Protein AF-A0A7S4P946-F1 (afdb_monomer_lite)

Sequence (111 aa):
MLITQPPKQGLFHQNSKTYTLNIVVHFEKATAVVPLADSDHVRYSFIIDTPKTSLMFYAQSEEDKEEWVNSIANYLQKTKENIGSFSVRQRKRKPTRLKDYMWKQQNENEK

Organism: NCBI:txid180227

Structure (mmCIF, N/CA/C/O backbone):
data_AF-A0A7S4P946-F1
#
_entry.id   AF-A0A7S4P946-F1
#
loop_
_atom_site.group_PDB
_atom_site.id
_atom_site.type_symbol
_atom_site.label_atom_id
_atom_site.label_alt_id
_atom_site.label_comp_id
_atom_site.label_asym_id
_atom_site.label_entity_id
_atom_site.label_seq_id
_atom_site.pdbx_PDB_ins_code
_atom_site.Cartn_x
_atom_site.Cartn_y
_atom_site.Cartn_z
_atom_site.occupancy
_atom_site.B_iso_or_equiv
_atom_site.auth_seq_id
_atom_site.auth_comp_id
_atom_site.auth_asym_id
_atom_site.auth_atom_id
_atom_site.pdbx_PDB_model_num
ATOM 1 N N . MET A 1 1 ? -3.284 28.554 5.711 1.00 35.72 1 MET A N 1
ATOM 2 C CA . MET A 1 1 ? -3.523 27.150 6.111 1.00 35.72 1 MET A CA 1
ATOM 3 C C . MET A 1 1 ? -3.985 26.379 4.884 1.00 35.72 1 MET A C 1
ATOM 5 O O . MET A 1 1 ? -5.100 26.600 4.438 1.00 35.72 1 MET A O 1
ATOM 9 N N . LEU A 1 2 ? -3.131 25.539 4.298 1.00 33.81 2 LEU A N 1
ATOM 10 C CA . LEU A 1 2 ? -3.522 24.621 3.224 1.00 33.81 2 LEU A CA 1
ATOM 11 C C . LEU A 1 2 ? -3.877 23.285 3.875 1.00 33.81 2 LEU A C 1
ATOM 13 O O . LEU A 1 2 ? -3.001 22.475 4.158 1.00 33.81 2 LEU A O 1
ATOM 17 N N . ILE A 1 3 ? -5.161 23.082 4.173 1.00 34.69 3 ILE A N 1
ATOM 18 C CA . ILE A 1 3 ? -5.672 21.752 4.516 1.00 34.69 3 ILE A CA 1
ATOM 19 C C . ILE A 1 3 ? -5.880 21.036 3.184 1.00 34.69 3 ILE A C 1
ATOM 21 O O . ILE A 1 3 ? -6.971 21.037 2.619 1.00 34.69 3 ILE A O 1
ATOM 25 N N . THR A 1 4 ? -4.808 20.481 2.629 1.00 46.25 4 THR A N 1
ATOM 26 C CA . THR A 1 4 ? -4.917 19.556 1.506 1.00 46.25 4 THR A CA 1
ATOM 27 C C . THR A 1 4 ? -5.456 18.244 2.062 1.00 46.25 4 THR A C 1
ATOM 29 O O . THR A 1 4 ? -4.744 17.464 2.694 1.00 46.25 4 THR A O 1
ATOM 32 N N . GLN A 1 5 ? -6.765 18.026 1.902 1.00 52.06 5 GLN A N 1
ATOM 33 C CA . GLN A 1 5 ? -7.348 16.718 2.175 1.00 52.06 5 GLN A CA 1
ATOM 34 C C . GLN A 1 5 ? -6.606 15.678 1.326 1.00 52.06 5 GLN A C 1
ATOM 36 O O . GLN A 1 5 ? -6.421 15.900 0.126 1.00 52.06 5 GLN A O 1
ATOM 41 N N . PRO A 1 6 ? -6.158 14.564 1.919 1.00 58.75 6 PRO A N 1
ATOM 42 C CA . PRO A 1 6 ? -5.444 13.557 1.161 1.00 58.75 6 PRO A CA 1
ATOM 43 C C . PRO A 1 6 ? -6.369 12.894 0.121 1.00 58.75 6 PRO A C 1
ATOM 45 O O . PRO A 1 6 ? -7.583 12.792 0.342 1.00 58.75 6 PRO A O 1
ATOM 48 N N . PRO A 1 7 ? -5.822 12.468 -1.030 1.00 66.31 7 PRO A N 1
ATOM 49 C CA . PRO A 1 7 ? -6.611 11.976 -2.153 1.00 66.31 7 PRO A CA 1
ATOM 50 C C . PRO A 1 7 ? -7.414 10.729 -1.767 1.00 66.31 7 PRO A C 1
ATOM 52 O O . PRO A 1 7 ? -6.892 9.785 -1.182 1.00 66.31 7 PRO A O 1
ATOM 55 N N . LYS A 1 8 ? -8.705 10.715 -2.121 1.00 78.06 8 LYS A N 1
ATOM 56 C CA . LYS A 1 8 ? -9.640 9.625 -1.771 1.00 78.06 8 LYS A CA 1
ATOM 57 C C . LYS A 1 8 ? -9.442 8.351 -2.598 1.00 78.06 8 LYS A C 1
ATOM 59 O O . LYS A 1 8 ? -9.927 7.284 -2.221 1.00 78.06 8 LYS A O 1
ATOM 64 N N . GLN A 1 9 ? -8.764 8.461 -3.738 1.00 79.88 9 GLN A N 1
ATOM 65 C CA . GLN A 1 9 ? -8.558 7.362 -4.672 1.00 79.88 9 GLN A CA 1
ATOM 66 C C . GLN A 1 9 ? -7.222 7.478 -5.408 1.00 79.88 9 GLN A C 1
ATOM 68 O O . GLN A 1 9 ? -6.747 8.584 -5.660 1.00 79.88 9 GLN A O 1
ATOM 73 N N . GLY A 1 10 ? -6.660 6.329 -5.778 1.00 77.06 10 GLY A N 1
ATOM 74 C CA . GLY A 1 10 ? -5.532 6.194 -6.694 1.00 77.06 10 GLY A CA 1
ATOM 75 C C . GLY A 1 10 ? -6.016 5.735 -8.066 1.00 77.06 10 GLY A C 1
ATOM 76 O O . GLY A 1 10 ? -6.775 4.768 -8.166 1.00 77.06 10 GLY A O 1
ATOM 77 N N . LEU A 1 11 ? -5.588 6.437 -9.116 1.00 80.31 11 LEU A N 1
ATOM 78 C CA . LEU A 1 11 ? -5.878 6.100 -10.509 1.00 80.31 11 LEU A CA 1
ATOM 79 C C . LEU A 1 11 ? -4.610 5.550 -11.156 1.00 80.31 11 LEU A C 1
ATOM 81 O O . LEU A 1 11 ? -3.635 6.278 -11.344 1.00 80.31 11 LEU A O 1
ATOM 85 N N . PHE A 1 12 ? -4.632 4.268 -11.503 1.00 78.25 12 PHE A N 1
ATOM 86 C CA . PHE A 1 12 ? -3.507 3.590 -12.130 1.00 78.25 12 PHE A CA 1
ATOM 87 C C . PHE A 1 12 ? -3.801 3.413 -13.615 1.00 78.25 12 PHE A C 1
ATOM 89 O O . PHE A 1 12 ? -4.752 2.732 -14.013 1.00 78.25 12 PHE A O 1
ATOM 96 N N . HIS A 1 13 ? -2.976 4.053 -14.434 1.00 75.94 13 HIS A N 1
ATOM 97 C CA . HIS A 1 13 ? -3.071 4.001 -15.885 1.00 75.94 13 HIS A CA 1
ATOM 98 C C . HIS A 1 13 ? -2.117 2.938 -16.421 1.00 75.94 13 HIS A C 1
ATOM 100 O O . HIS A 1 13 ? -1.028 2.746 -15.883 1.00 75.94 13 HIS A O 1
ATOM 106 N N . GLN A 1 14 ? -2.515 2.259 -17.493 1.00 67.44 14 GLN A N 1
ATOM 107 C CA . GLN A 1 14 ? -1.688 1.230 -18.127 1.00 67.44 14 GLN A CA 1
ATOM 108 C C . GLN A 1 14 ? -0.387 1.807 -18.702 1.00 67.44 14 GLN A C 1
ATOM 110 O O . GLN A 1 14 ? 0.648 1.148 -18.707 1.00 67.44 14 GLN A O 1
ATOM 115 N N . ASN A 1 15 ? -0.451 3.035 -19.212 1.00 68.56 15 ASN A N 1
ATOM 116 C CA . ASN A 1 15 ? 0.674 3.728 -19.817 1.00 68.56 15 ASN A CA 1
ATOM 117 C C . ASN A 1 15 ? 0.554 5.228 -19.527 1.00 68.56 15 ASN A C 1
ATOM 119 O O . ASN A 1 15 ? -0.542 5.791 -19.583 1.00 68.56 15 ASN A O 1
ATOM 123 N N . SER A 1 16 ? 1.686 5.878 -19.262 1.00 66.94 16 SER A N 1
ATOM 124 C CA . SER A 1 16 ? 1.779 7.323 -19.041 1.00 66.94 16 SER A CA 1
ATOM 125 C C . SER A 1 16 ? 1.412 8.157 -20.273 1.00 66.94 16 SER A C 1
ATOM 127 O O . SER A 1 16 ? 1.113 9.335 -20.130 1.00 66.94 16 SER A O 1
ATOM 129 N N . LYS A 1 17 ? 1.419 7.563 -21.476 1.00 71.56 17 LYS A N 1
ATOM 130 C CA . LYS A 1 17 ? 1.134 8.264 -22.740 1.00 71.56 17 LYS A CA 1
ATOM 131 C C . LYS A 1 17 ? -0.331 8.223 -23.167 1.00 71.56 17 LYS A C 1
ATOM 133 O O . LYS A 1 17 ? -0.815 9.184 -23.751 1.00 71.56 17 LYS A O 1
ATOM 138 N N . THR A 1 18 ? -1.025 7.110 -22.927 1.00 69.06 18 THR A N 1
ATOM 139 C CA . THR A 1 18 ? -2.401 6.913 -23.420 1.00 69.06 18 THR A CA 1
ATOM 140 C C . THR A 1 18 ? -3.458 7.209 -22.365 1.00 69.06 18 THR A C 1
ATOM 142 O O . THR A 1 18 ? -4.634 7.279 -22.710 1.00 69.06 18 THR A O 1
ATOM 145 N N . TYR A 1 19 ? -3.058 7.359 -21.093 1.00 65.81 19 TYR A N 1
ATOM 146 C CA . TYR A 1 19 ? -3.956 7.565 -19.948 1.00 65.81 19 TYR A CA 1
ATOM 147 C C . TYR A 1 19 ? -5.143 6.591 -19.927 1.00 65.81 19 TYR A C 1
ATOM 149 O O . TYR A 1 19 ? -6.221 6.898 -19.424 1.00 65.81 19 TYR A O 1
ATOM 157 N N . THR A 1 20 ? -4.954 5.383 -20.460 1.00 70.62 20 THR A N 1
ATOM 158 C CA . THR A 1 20 ? -5.969 4.336 -20.397 1.00 70.62 20 THR A CA 1
ATOM 159 C C . THR A 1 20 ? -6.051 3.866 -18.950 1.00 70.62 20 THR A C 1
ATOM 161 O O . THR A 1 20 ? -5.100 3.277 -18.425 1.00 70.62 20 THR A O 1
ATOM 164 N N . LEU A 1 21 ? -7.154 4.202 -18.282 1.00 73.44 21 LEU A N 1
ATOM 165 C CA . LEU A 1 21 ? -7.392 3.845 -16.890 1.00 73.44 21 LEU A CA 1
ATOM 166 C C . LEU A 1 21 ? -7.523 2.328 -16.772 1.00 73.44 21 LEU A C 1
ATOM 168 O O . LEU A 1 21 ? -8.384 1.728 -17.408 1.00 73.44 21 LEU A O 1
ATOM 172 N N . ASN A 1 22 ? -6.665 1.725 -15.955 1.00 76.31 22 ASN A N 1
ATOM 173 C CA . ASN A 1 22 ? -6.609 0.278 -15.794 1.00 76.31 22 ASN A CA 1
ATOM 174 C C . ASN A 1 22 ? -7.219 -0.137 -14.451 1.00 76.31 22 ASN A C 1
ATOM 176 O O . ASN A 1 22 ? -8.045 -1.042 -14.382 1.00 76.31 22 ASN A O 1
ATOM 180 N N . ILE A 1 23 ? -6.843 0.557 -13.372 1.00 80.44 23 ILE A N 1
ATOM 181 C CA . ILE A 1 23 ? -7.291 0.226 -12.017 1.00 80.44 23 ILE A CA 1
ATOM 182 C C . ILE A 1 23 ? -7.622 1.507 -11.252 1.00 80.44 23 ILE A C 1
ATOM 184 O O . ILE A 1 23 ? -6.840 2.457 -11.223 1.00 80.44 23 ILE A O 1
ATOM 188 N N . VAL A 1 24 ? -8.777 1.505 -10.587 1.00 83.12 24 VAL A N 1
ATOM 189 C CA . VAL A 1 24 ? -9.160 2.516 -9.596 1.00 83.12 24 VAL A CA 1
ATOM 190 C C . VAL A 1 24 ? -9.108 1.876 -8.219 1.00 83.12 24 VAL A C 1
ATOM 192 O O . VAL A 1 24 ? -9.783 0.877 -7.970 1.00 83.12 24 VAL A O 1
ATOM 195 N N . VAL A 1 25 ? -8.339 2.470 -7.311 1.00 83.06 25 VAL A N 1
ATOM 196 C CA . VAL A 1 25 ? -8.298 2.056 -5.907 1.00 83.06 25 VAL A CA 1
ATOM 197 C C . VAL A 1 25 ? -8.917 3.145 -5.055 1.00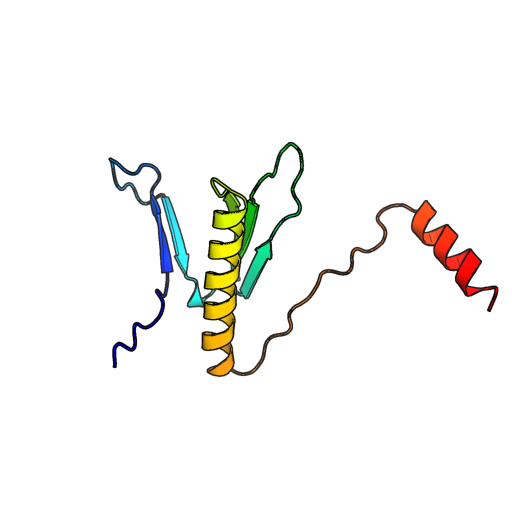 83.06 25 VAL A C 1
ATOM 199 O O . VAL A 1 25 ? -8.370 4.236 -4.936 1.00 83.06 25 VAL A O 1
ATOM 202 N N . HIS A 1 26 ? -10.051 2.848 -4.431 1.00 84.62 26 HIS A N 1
ATOM 203 C CA . HIS A 1 26 ? -10.675 3.748 -3.467 1.00 84.62 26 HIS A CA 1
ATOM 204 C C . HIS A 1 26 ? -10.014 3.561 -2.098 1.00 84.62 26 HIS A C 1
ATOM 206 O O . HIS A 1 26 ? -10.351 2.623 -1.374 1.00 84.62 26 HIS A O 1
ATOM 212 N N . PHE A 1 27 ? -9.078 4.442 -1.739 1.00 83.12 27 PHE A N 1
ATOM 213 C CA . PHE A 1 27 ? -8.340 4.350 -0.475 1.00 83.12 27 PHE A CA 1
ATOM 214 C C . PHE A 1 27 ? -9.251 4.497 0.747 1.00 83.12 27 PHE A C 1
ATOM 216 O O . PHE A 1 27 ? -8.998 3.870 1.768 1.00 83.12 27 PHE A O 1
ATOM 223 N N . GLU A 1 28 ? -10.360 5.232 0.629 1.00 83.19 28 GLU A N 1
ATOM 224 C CA . GLU A 1 28 ? -11.417 5.299 1.656 1.00 83.19 28 GLU A CA 1
ATOM 225 C C . GLU A 1 28 ? -12.015 3.929 2.017 1.00 83.19 28 GLU A C 1
ATOM 227 O O . GLU A 1 28 ? -12.489 3.724 3.131 1.00 83.19 28 GLU A O 1
ATOM 232 N N . LYS A 1 29 ? -11.995 2.982 1.075 1.00 83.19 29 LYS A N 1
ATOM 233 C CA . LYS A 1 29 ? -12.498 1.619 1.259 1.00 83.19 29 LYS A CA 1
ATOM 234 C C . LYS A 1 29 ? -11.372 0.637 1.538 1.00 83.19 29 LYS A C 1
ATOM 236 O O . LYS A 1 29 ? -11.658 -0.538 1.735 1.00 83.19 29 LYS A O 1
ATOM 241 N N . ALA A 1 30 ? -10.112 1.066 1.525 1.00 86.88 30 ALA A N 1
ATOM 242 C CA . ALA A 1 30 ? -9.011 0.175 1.836 1.00 86.88 30 ALA A CA 1
ATOM 243 C C . ALA A 1 30 ? -9.044 -0.176 3.329 1.00 86.88 30 ALA A C 1
ATOM 245 O O . ALA A 1 30 ? -9.156 0.677 4.207 1.00 86.88 30 ALA A O 1
ATOM 246 N N . THR A 1 31 ? -8.971 -1.466 3.632 1.00 88.31 31 THR A N 1
ATOM 247 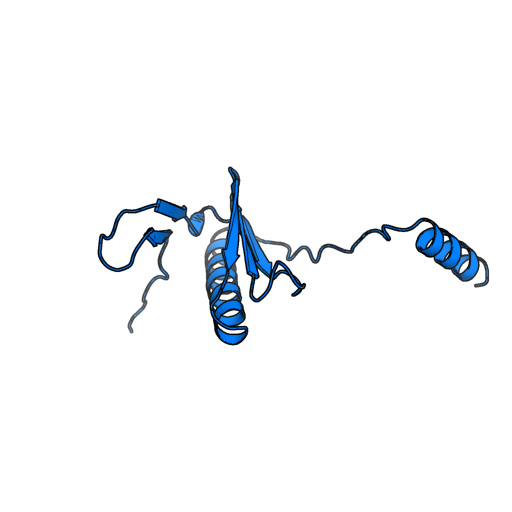C CA . THR A 1 31 ? -8.944 -1.962 5.007 1.00 88.31 31 THR A CA 1
ATOM 248 C C . THR A 1 31 ? -7.529 -1.931 5.561 1.00 88.31 31 THR A C 1
ATOM 250 O O . THR A 1 31 ? -7.334 -1.582 6.729 1.00 88.31 31 THR A O 1
ATOM 253 N N . ALA A 1 32 ? -6.546 -2.265 4.725 1.00 87.62 32 ALA A N 1
ATOM 254 C CA . ALA A 1 32 ? -5.147 -2.348 5.108 1.00 87.62 32 ALA A CA 1
ATOM 255 C C . ALA A 1 32 ? -4.214 -2.075 3.923 1.00 87.62 32 ALA A C 1
ATOM 257 O O . ALA A 1 32 ? -4.575 -2.278 2.764 1.00 87.62 32 ALA A O 1
ATOM 258 N N . VAL A 1 33 ? -2.994 -1.667 4.255 1.00 90.81 33 VAL A N 1
ATOM 259 C CA . VAL A 1 33 ? -1.834 -1.702 3.367 1.00 90.81 33 VAL A CA 1
ATOM 260 C C . VAL A 1 33 ? -0.778 -2.578 4.032 1.00 90.81 33 VAL A C 1
ATOM 262 O O . VAL A 1 33 ? -0.550 -2.465 5.238 1.00 90.81 33 VAL A O 1
ATOM 265 N N . VAL A 1 34 ? -0.195 -3.507 3.280 1.00 90.81 34 VAL A N 1
ATOM 266 C CA . VAL A 1 34 ? 0.714 -4.527 3.809 1.00 90.81 34 VAL A CA 1
ATOM 267 C C . VAL A 1 34 ? 1.995 -4.537 2.976 1.00 90.81 34 VAL A C 1
ATOM 269 O O . VAL A 1 34 ? 1.939 -4.944 1.814 1.00 90.81 34 VAL A O 1
ATOM 272 N N . PRO A 1 35 ? 3.147 -4.123 3.533 1.00 92.31 35 PRO A N 1
ATOM 273 C CA . PRO A 1 35 ? 4.425 -4.310 2.859 1.00 92.31 35 PRO A CA 1
ATOM 274 C C . PRO A 1 35 ? 4.739 -5.806 2.769 1.00 92.31 35 PRO A C 1
ATOM 276 O O . PRO A 1 35 ? 4.505 -6.561 3.720 1.00 92.31 35 PRO A O 1
ATOM 279 N N . LEU A 1 36 ? 5.261 -6.247 1.627 1.00 89.00 36 LEU A N 1
ATOM 280 C CA . LEU A 1 36 ? 5.722 -7.618 1.453 1.00 89.00 36 LEU A CA 1
ATOM 281 C C . LEU A 1 36 ? 7.230 -7.702 1.686 1.00 89.00 36 LEU A C 1
ATOM 283 O O . LEU A 1 36 ? 7.972 -6.755 1.441 1.00 89.00 36 LEU A O 1
ATOM 287 N N . ALA A 1 37 ? 7.670 -8.852 2.197 1.00 85.88 37 ALA A N 1
ATOM 288 C CA . ALA A 1 37 ? 9.089 -9.144 2.307 1.00 85.88 37 ALA A CA 1
ATOM 289 C C . ALA A 1 37 ? 9.649 -9.427 0.912 1.00 85.88 37 ALA A C 1
ATOM 291 O O . ALA A 1 37 ? 9.067 -10.221 0.165 1.00 85.88 37 ALA A O 1
ATOM 292 N N . ASP A 1 38 ? 10.783 -8.809 0.602 1.00 85.00 38 ASP A N 1
ATOM 293 C CA . ASP A 1 38 ? 11.453 -9.014 -0.671 1.00 85.00 38 ASP A CA 1
ATOM 294 C C . ASP A 1 38 ? 11.845 -10.489 -0.848 1.00 85.00 38 ASP A C 1
ATOM 296 O O . ASP A 1 38 ? 12.312 -11.171 0.067 1.00 85.00 38 ASP A O 1
ATOM 300 N N . SER A 1 39 ? 11.631 -10.980 -2.063 1.00 84.88 39 SER A N 1
ATOM 301 C CA . SER A 1 39 ? 12.083 -12.281 -2.554 1.00 84.88 39 SER A CA 1
ATOM 302 C C . SER A 1 39 ? 12.396 -12.148 -4.042 1.00 84.88 39 SER A C 1
ATOM 304 O O . SER A 1 39 ? 12.035 -11.137 -4.651 1.00 84.88 39 SER A O 1
ATOM 306 N N . ASP A 1 40 ? 13.008 -13.169 -4.641 1.00 77.31 40 ASP A N 1
ATOM 307 C CA . ASP A 1 40 ? 13.454 -13.149 -6.045 1.00 77.31 40 ASP A CA 1
ATOM 308 C C . ASP A 1 40 ? 12.345 -12.791 -7.053 1.00 77.31 40 ASP A C 1
ATOM 310 O O . ASP A 1 40 ? 12.627 -12.325 -8.154 1.00 77.31 40 ASP A O 1
ATOM 314 N N . HIS A 1 41 ? 11.075 -12.966 -6.676 1.00 76.19 41 HIS A N 1
ATOM 315 C CA . HIS A 1 41 ? 9.918 -12.717 -7.538 1.00 76.19 41 HIS A CA 1
ATOM 316 C C . HIS A 1 41 ? 9.035 -11.544 -7.095 1.00 76.19 41 HIS A C 1
ATOM 318 O O . HIS A 1 41 ? 8.082 -11.202 -7.795 1.00 76.19 41 HIS A O 1
ATOM 324 N N . VAL A 1 42 ? 9.290 -10.950 -5.925 1.00 81.75 42 VAL A N 1
ATOM 325 C CA . VAL A 1 42 ? 8.350 -9.998 -5.307 1.00 81.75 42 VAL A CA 1
ATOM 326 C C . VAL A 1 42 ? 9.075 -8.827 -4.639 1.00 81.75 42 VAL A C 1
ATOM 328 O O . VAL A 1 42 ? 8.803 -8.465 -3.496 1.00 81.75 42 VAL A O 1
ATOM 331 N N . ARG A 1 43 ? 10.034 -8.243 -5.359 1.00 89.19 43 ARG A N 1
ATOM 332 C CA . ARG A 1 43 ? 10.837 -7.119 -4.870 1.00 89.19 43 ARG A CA 1
ATOM 333 C C . ARG A 1 43 ? 10.041 -5.816 -4.856 1.00 89.19 43 ARG A C 1
ATOM 335 O O . ARG A 1 43 ? 9.260 -5.566 -5.773 1.00 89.19 43 ARG A O 1
ATOM 342 N N . TYR A 1 44 ? 10.260 -5.003 -3.827 1.00 91.44 44 TYR A N 1
ATOM 343 C CA . TYR A 1 44 ? 9.683 -3.662 -3.684 1.00 91.44 44 TYR A CA 1
ATOM 344 C C . TYR A 1 44 ? 8.157 -3.649 -3.778 1.00 91.44 44 TYR A C 1
ATOM 346 O O . TYR A 1 44 ? 7.553 -2.767 -4.384 1.00 91.44 44 TYR A O 1
ATOM 354 N N . SER A 1 45 ? 7.520 -4.663 -3.199 1.00 90.69 45 SER A N 1
ATOM 355 C CA . SER A 1 45 ? 6.095 -4.904 -3.387 1.00 90.69 45 SER A CA 1
ATOM 356 C C . SER A 1 45 ? 5.279 -4.680 -2.119 1.00 90.69 45 SER A C 1
ATOM 358 O O . SER A 1 45 ? 5.749 -4.831 -0.987 1.00 90.69 45 SER A O 1
ATOM 360 N N . PHE A 1 46 ? 4.019 -4.312 -2.314 1.00 92.75 46 PHE A N 1
ATOM 361 C CA . PHE A 1 46 ? 3.056 -4.133 -1.236 1.00 92.75 46 PHE A CA 1
ATOM 362 C C . PHE A 1 46 ? 1.644 -4.464 -1.716 1.00 92.75 46 PHE A C 1
ATOM 364 O O . PHE A 1 46 ? 1.351 -4.444 -2.912 1.00 92.75 46 PHE A O 1
ATOM 371 N N . ILE A 1 47 ? 0.760 -4.794 -0.777 1.00 91.81 47 ILE A N 1
ATOM 372 C CA . ILE A 1 47 ? -0.644 -5.108 -1.049 1.00 91.81 47 ILE A CA 1
ATOM 373 C C . ILE A 1 47 ? -1.532 -4.028 -0.452 1.00 91.81 47 ILE A C 1
ATOM 375 O O . ILE A 1 47 ? -1.331 -3.612 0.689 1.00 91.81 47 ILE A O 1
ATOM 379 N N . ILE A 1 48 ? -2.548 -3.619 -1.206 1.00 91.62 48 ILE A N 1
ATOM 380 C CA . ILE A 1 48 ? -3.678 -2.849 -0.695 1.00 91.62 48 ILE A CA 1
ATOM 381 C C . ILE A 1 48 ? -4.889 -3.774 -0.634 1.00 91.62 48 ILE A C 1
ATOM 383 O O . ILE A 1 48 ? -5.386 -4.240 -1.663 1.00 91.62 48 ILE A O 1
ATOM 387 N N . ASP A 1 49 ? -5.371 -4.016 0.580 1.00 90.25 49 ASP A N 1
ATOM 388 C CA . ASP A 1 49 ? -6.577 -4.795 0.821 1.00 90.25 49 ASP A CA 1
ATOM 389 C C . ASP A 1 49 ? -7.797 -3.877 0.823 1.00 90.25 49 ASP A C 1
ATOM 391 O O . ASP A 1 49 ? -7.845 -2.871 1.532 1.00 90.25 49 ASP A O 1
ATOM 395 N N . THR A 1 50 ? -8.816 -4.259 0.063 1.00 87.50 50 THR A N 1
ATOM 396 C CA . THR A 1 50 ? -10.163 -3.678 0.094 1.00 87.50 50 THR A CA 1
ATOM 397 C C . THR A 1 50 ? -11.178 -4.798 0.364 1.00 87.50 50 THR A C 1
ATOM 399 O O . THR A 1 50 ? -10.868 -5.964 0.116 1.00 87.50 50 THR A O 1
ATOM 402 N N . PRO A 1 51 ? -12.424 -4.503 0.788 1.00 85.31 51 PRO A N 1
ATOM 403 C CA . PRO A 1 51 ? -13.428 -5.530 1.070 1.00 85.31 51 PRO A CA 1
ATOM 404 C C . PRO A 1 51 ? -13.724 -6.470 -0.101 1.00 85.31 51 PRO A C 1
ATOM 406 O O . PRO A 1 51 ? -14.200 -7.579 0.111 1.00 85.31 51 PRO A O 1
ATOM 409 N N . LYS A 1 52 ? -13.485 -6.017 -1.338 1.00 86.38 52 LYS A N 1
ATOM 410 C CA . LYS A 1 52 ? -13.789 -6.776 -2.556 1.00 86.38 52 LYS A CA 1
ATOM 411 C C . LYS A 1 52 ? -12.567 -7.451 -3.176 1.00 86.38 52 LYS A C 1
ATOM 413 O O . LYS A 1 52 ? -12.737 -8.370 -3.966 1.00 86.38 52 LYS A O 1
ATOM 418 N N . THR A 1 53 ? -11.360 -6.957 -2.905 1.00 87.50 53 THR A N 1
ATOM 419 C CA . THR A 1 53 ? -10.152 -7.367 -3.634 1.00 87.50 53 THR A CA 1
ATOM 420 C C . THR A 1 53 ? -8.881 -6.983 -2.881 1.00 87.50 53 THR A C 1
ATOM 422 O O . THR A 1 53 ? -8.829 -5.925 -2.250 1.00 87.50 53 THR A O 1
ATOM 425 N N . SER A 1 54 ? -7.846 -7.809 -3.029 1.00 88.56 54 SER A N 1
ATOM 426 C CA . SER A 1 54 ? -6.466 -7.514 -2.638 1.00 88.56 54 SER A CA 1
ATOM 427 C C . SER A 1 54 ? -5.643 -7.231 -3.891 1.00 88.56 54 SER A C 1
ATOM 429 O O . SER A 1 54 ? -5.532 -8.088 -4.767 1.00 88.56 54 SER A O 1
ATOM 431 N N . LEU A 1 55 ? -5.069 -6.033 -3.980 1.00 88.94 55 LEU A N 1
ATOM 432 C CA . LEU A 1 55 ? -4.282 -5.594 -5.132 1.00 88.94 55 LEU A CA 1
ATOM 433 C C . LEU A 1 55 ? -2.806 -5.523 -4.758 1.00 88.94 55 LEU A C 1
ATOM 435 O O . LEU A 1 55 ? -2.455 -4.874 -3.776 1.00 88.94 55 LEU A O 1
ATOM 439 N N . MET A 1 56 ? -1.954 -6.177 -5.545 1.00 90.19 56 MET A N 1
ATOM 440 C CA . MET A 1 56 ? -0.502 -6.141 -5.382 1.00 90.19 56 MET A CA 1
ATOM 441 C C . MET A 1 56 ? 0.104 -5.066 -6.285 1.00 90.19 56 MET A C 1
ATOM 443 O O . MET A 1 56 ? -0.229 -4.981 -7.466 1.00 90.19 56 MET A O 1
ATOM 447 N N . PHE A 1 57 ? 1.010 -4.276 -5.721 1.00 89.81 57 PHE A N 1
ATOM 448 C CA . PHE A 1 57 ? 1.747 -3.217 -6.398 1.00 89.81 57 PHE A CA 1
ATOM 449 C C . PHE A 1 57 ? 3.246 -3.478 -6.299 1.00 89.81 57 PHE A C 1
ATOM 451 O O . PHE A 1 57 ? 3.718 -4.043 -5.311 1.00 89.81 57 PHE A O 1
ATOM 458 N N . TYR A 1 58 ? 3.973 -3.034 -7.321 1.00 89.94 58 TYR A N 1
ATOM 459 C CA . TYR A 1 58 ? 5.428 -3.076 -7.396 1.00 89.94 58 TYR A CA 1
ATOM 460 C C . TYR A 1 58 ? 5.936 -1.642 -7.527 1.00 89.94 58 TYR A C 1
ATOM 462 O O . TYR A 1 58 ? 5.517 -0.917 -8.432 1.00 89.94 58 TYR A O 1
ATOM 470 N N . ALA A 1 59 ? 6.801 -1.234 -6.609 1.00 89.44 59 ALA A N 1
ATOM 471 C CA . ALA A 1 59 ? 7.479 0.049 -6.640 1.00 89.44 59 ALA A CA 1
ATOM 472 C C . ALA A 1 59 ? 8.797 -0.054 -7.424 1.00 89.44 59 ALA A C 1
AT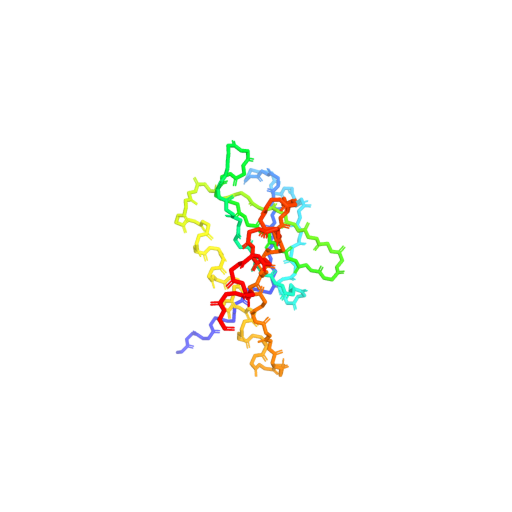OM 474 O O . ALA A 1 59 ? 9.302 -1.150 -7.679 1.00 89.44 59 ALA A O 1
ATOM 475 N N . GLN A 1 60 ? 9.352 1.091 -7.825 1.00 88.19 60 GLN A N 1
ATOM 476 C CA . GLN A 1 60 ? 10.613 1.123 -8.574 1.00 88.19 60 GLN A CA 1
ATOM 477 C C . GLN A 1 60 ? 11.829 0.975 -7.655 1.00 88.19 60 GLN A C 1
ATOM 479 O O . GLN A 1 60 ? 12.880 0.505 -8.090 1.00 88.19 60 GLN A O 1
ATOM 484 N N . SER A 1 61 ? 11.672 1.342 -6.384 1.00 90.50 61 SER A N 1
ATOM 485 C CA . SER A 1 61 ? 12.712 1.301 -5.365 1.00 90.50 61 SER A CA 1
ATOM 486 C C . SER A 1 61 ? 12.136 0.895 -4.002 1.00 90.50 61 SER A C 1
ATOM 488 O O . SER A 1 61 ? 10.918 0.855 -3.794 1.00 90.50 61 SER A O 1
ATOM 490 N N . GLU A 1 62 ? 13.020 0.580 -3.056 1.00 90.88 62 GLU A N 1
ATOM 491 C CA . GLU A 1 62 ? 12.626 0.361 -1.664 1.00 90.88 62 GLU A CA 1
ATOM 492 C C . GLU A 1 62 ? 12.090 1.639 -1.007 1.00 90.88 62 GLU A C 1
ATOM 494 O O . GLU A 1 62 ? 11.095 1.571 -0.288 1.00 90.88 62 GLU A O 1
ATOM 499 N N . GLU A 1 63 ? 12.694 2.788 -1.311 1.00 91.62 63 GLU A N 1
ATOM 500 C CA . GLU A 1 63 ? 12.264 4.098 -0.817 1.00 91.62 63 GLU A CA 1
ATOM 501 C C . GLU A 1 63 ? 10.841 4.423 -1.290 1.00 91.62 63 GLU A C 1
ATOM 503 O O . GLU A 1 63 ? 9.973 4.737 -0.475 1.00 91.62 63 GLU A O 1
ATOM 508 N N . ASP A 1 64 ? 10.554 4.207 -2.577 1.00 89.38 64 ASP A N 1
ATOM 509 C CA . ASP A 1 64 ? 9.219 4.386 -3.150 1.00 89.38 64 ASP A CA 1
ATOM 510 C C . ASP A 1 64 ? 8.197 3.483 -2.444 1.00 89.38 64 ASP A C 1
ATOM 512 O O . ASP A 1 64 ? 7.100 3.921 -2.091 1.00 89.38 64 ASP A O 1
ATOM 516 N N . LYS A 1 65 ? 8.536 2.202 -2.225 1.00 90.44 65 LYS A N 1
ATOM 517 C CA . LYS A 1 65 ? 7.672 1.252 -1.501 1.00 90.44 65 LYS A CA 1
ATOM 518 C C . LYS A 1 65 ? 7.330 1.803 -0.117 1.00 90.44 65 LYS A C 1
ATOM 520 O O . LYS A 1 65 ? 6.161 1.782 0.273 1.00 90.44 65 LYS A O 1
ATOM 525 N N . GLU A 1 66 ? 8.331 2.254 0.633 1.00 91.50 66 GLU A N 1
ATOM 526 C CA . GLU A 1 66 ? 8.130 2.795 1.976 1.00 91.50 66 GLU A CA 1
ATOM 527 C C . GLU A 1 66 ? 7.279 4.064 1.957 1.00 91.50 66 GLU A C 1
ATOM 529 O O . GLU A 1 66 ? 6.343 4.175 2.752 1.00 91.50 66 GLU A O 1
ATOM 534 N N . GLU A 1 67 ? 7.528 4.984 1.024 1.00 91.75 67 GLU A N 1
ATOM 535 C CA . GL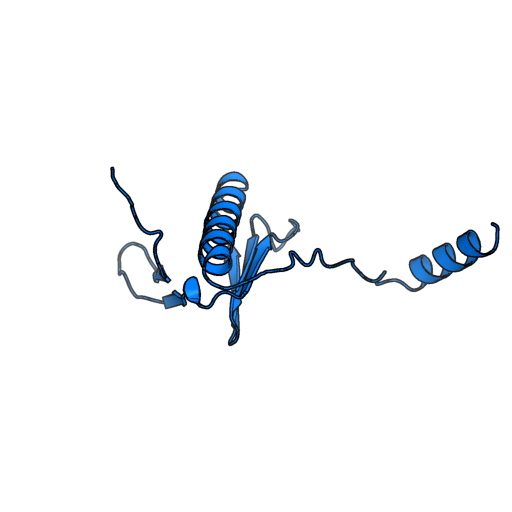U A 1 67 ? 6.744 6.209 0.874 1.00 91.75 67 GLU A CA 1
ATOM 536 C C . GLU A 1 67 ? 5.267 5.899 0.593 1.00 91.75 67 GLU A C 1
ATOM 538 O O . GLU A 1 67 ? 4.375 6.450 1.253 1.00 91.75 67 GLU A O 1
ATOM 543 N N . TRP A 1 68 ? 4.991 4.969 -0.326 1.00 90.19 68 TRP A N 1
ATOM 544 C CA . TRP A 1 68 ? 3.631 4.534 -0.647 1.00 90.19 68 TRP A CA 1
ATOM 545 C C . TRP A 1 68 ? 2.930 3.912 0.560 1.00 90.19 68 TRP A C 1
ATOM 547 O O . TRP A 1 68 ? 1.809 4.303 0.904 1.00 90.19 68 TRP A O 1
ATOM 557 N N . VAL A 1 69 ? 3.587 2.959 1.226 1.00 90.31 69 VAL A N 1
ATOM 558 C CA . VAL A 1 69 ? 3.025 2.261 2.388 1.00 90.31 69 VAL A CA 1
ATOM 559 C C . VAL A 1 69 ? 2.748 3.245 3.523 1.00 90.31 69 VAL A C 1
ATOM 561 O O . VAL A 1 69 ? 1.646 3.231 4.074 1.00 90.31 69 VAL A O 1
ATOM 564 N N . ASN A 1 70 ? 3.690 4.136 3.833 1.00 90.69 70 ASN A N 1
ATOM 565 C CA . ASN A 1 70 ? 3.543 5.132 4.891 1.00 90.69 70 ASN A CA 1
ATOM 566 C C . ASN A 1 70 ? 2.427 6.132 4.573 1.00 90.69 70 ASN A C 1
ATOM 568 O O . ASN A 1 70 ? 1.595 6.429 5.431 1.00 90.69 70 ASN A O 1
ATOM 572 N N . SER A 1 71 ? 2.352 6.617 3.333 1.00 88.62 71 SER A N 1
ATOM 573 C CA . SER A 1 71 ? 1.331 7.578 2.909 1.00 88.62 71 SER A CA 1
ATOM 574 C C . SER A 1 71 ? -0.081 6.996 3.004 1.00 88.62 71 SER A C 1
ATOM 576 O O . SER A 1 71 ? -0.987 7.636 3.547 1.00 88.62 71 SER A O 1
ATOM 578 N N . ILE A 1 72 ? -0.267 5.756 2.541 1.00 88.06 72 ILE A N 1
ATOM 579 C CA . ILE A 1 72 ? -1.557 5.058 2.614 1.00 88.06 72 ILE A CA 1
ATOM 580 C C . ILE A 1 72 ? -1.889 4.694 4.066 1.00 88.06 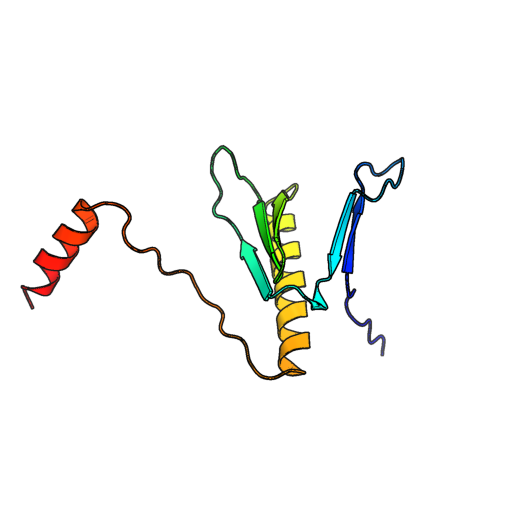72 ILE A C 1
ATOM 582 O O . ILE A 1 72 ? -3.023 4.894 4.499 1.00 88.06 72 ILE A O 1
ATOM 586 N N . ALA A 1 73 ? -0.925 4.208 4.852 1.00 88.62 73 ALA A N 1
ATOM 587 C CA . ALA A 1 73 ? -1.144 3.893 6.263 1.00 88.62 73 ALA A CA 1
ATOM 588 C C . ALA A 1 73 ? -1.577 5.136 7.057 1.00 88.62 73 ALA A C 1
ATOM 590 O O . ALA A 1 73 ? -2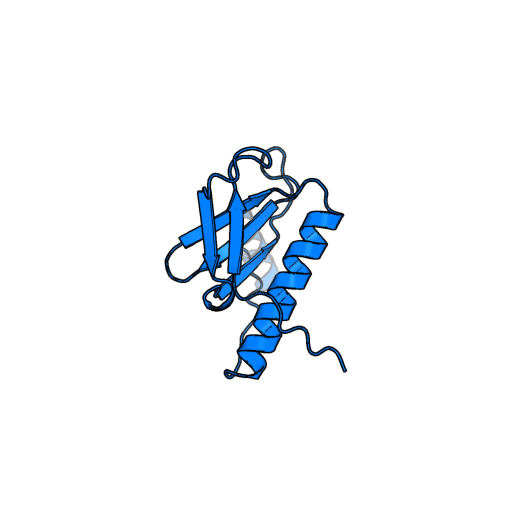.565 5.083 7.792 1.00 88.62 73 ALA A O 1
ATOM 591 N N . ASN A 1 74 ? -0.914 6.273 6.834 1.00 88.19 74 ASN A N 1
ATOM 592 C CA . ASN A 1 74 ? -1.261 7.556 7.444 1.00 88.19 74 ASN A CA 1
ATOM 593 C C . ASN A 1 74 ? -2.657 8.034 7.024 1.00 88.19 74 ASN A C 1
ATOM 595 O O . ASN A 1 74 ? -3.414 8.543 7.853 1.00 88.19 74 ASN A O 1
ATOM 599 N N . TYR A 1 75 ? -3.026 7.858 5.752 1.00 85.88 75 TYR A N 1
ATOM 600 C CA . TYR A 1 75 ? -4.379 8.149 5.275 1.00 85.88 75 TYR A CA 1
ATOM 601 C C . TYR A 1 75 ? -5.430 7.308 6.006 1.00 85.88 75 TYR A C 1
ATOM 603 O O . TYR A 1 75 ? -6.430 7.837 6.499 1.00 85.88 75 TYR A O 1
ATOM 611 N N . LEU A 1 76 ? -5.183 6.000 6.108 1.00 84.69 76 LEU A N 1
ATOM 612 C CA . LEU A 1 76 ? -6.063 5.057 6.788 1.00 84.69 76 LEU A CA 1
ATOM 613 C C . LEU A 1 76 ? -6.169 5.349 8.284 1.00 84.69 76 LEU A C 1
ATOM 615 O O . LEU A 1 76 ? -7.245 5.205 8.851 1.00 84.69 76 LEU A O 1
ATOM 619 N N . GLN A 1 77 ? -5.094 5.788 8.935 1.00 83.44 77 GLN A N 1
ATOM 620 C CA . GLN A 1 77 ? -5.148 6.190 10.336 1.00 83.44 77 GLN A CA 1
ATOM 621 C C . GLN A 1 77 ? -6.002 7.451 10.521 1.00 83.44 77 GLN A C 1
ATOM 623 O O . GLN A 1 77 ? -6.927 7.437 11.326 1.00 83.44 77 GLN A O 1
ATOM 628 N N . LYS A 1 78 ? -5.778 8.502 9.722 1.00 80.12 78 LYS A N 1
ATOM 629 C CA . LYS A 1 78 ? -6.535 9.768 9.812 1.00 80.12 78 LYS A CA 1
ATOM 630 C C . LYS A 1 78 ? -8.027 9.607 9.511 1.00 80.12 78 LYS A C 1
ATOM 632 O O . LYS A 1 78 ? -8.869 10.302 10.078 1.00 80.12 78 LYS A O 1
ATOM 637 N N . THR A 1 79 ? -8.374 8.702 8.599 1.00 72.69 79 THR A N 1
ATOM 638 C CA . THR A 1 79 ? -9.778 8.389 8.289 1.00 72.69 79 THR A CA 1
ATOM 639 C C . THR A 1 79 ? -10.435 7.548 9.384 1.00 72.69 79 THR A C 1
ATOM 641 O O . THR A 1 79 ? -11.613 7.746 9.665 1.00 72.69 79 THR A O 1
ATOM 644 N N . LYS A 1 80 ? -9.679 6.680 10.067 1.00 67.00 80 LYS A N 1
ATOM 645 C CA . LYS A 1 80 ? -10.166 5.861 11.193 1.00 67.00 80 LYS A CA 1
ATOM 646 C C . LYS A 1 80 ? -10.149 6.585 12.544 1.00 67.00 80 LYS A C 1
ATOM 648 O O . LYS A 1 80 ? -10.938 6.255 13.416 1.00 67.00 80 LYS A O 1
ATOM 653 N N . GLU A 1 81 ? -9.337 7.619 12.731 1.00 55.59 81 GLU A N 1
ATOM 654 C CA . GLU A 1 81 ? -9.471 8.533 13.880 1.00 55.59 81 GLU A CA 1
ATOM 655 C C . GLU A 1 81 ? -10.780 9.337 13.808 1.00 55.59 81 GLU A C 1
ATOM 657 O O . GLU A 1 81 ? -11.357 9.665 14.840 1.00 55.59 81 GLU A O 1
ATOM 662 N N . ASN A 1 82 ? -11.321 9.548 12.603 1.00 50.59 82 ASN A N 1
ATOM 663 C CA . ASN A 1 82 ? -12.680 10.064 12.408 1.00 50.59 82 ASN A CA 1
ATOM 664 C C . ASN A 1 82 ? -13.777 8.981 12.519 1.00 50.59 82 ASN A C 1
ATOM 666 O O . ASN A 1 82 ? -14.954 9.315 12.625 1.00 50.59 82 ASN A O 1
ATOM 670 N N . ILE A 1 83 ? -13.419 7.692 12.478 1.00 45.22 83 ILE A N 1
ATOM 671 C CA . ILE A 1 83 ? -14.339 6.542 12.469 1.00 45.22 83 ILE A CA 1
ATOM 672 C C . ILE A 1 83 ? -13.728 5.434 13.342 1.00 45.22 83 ILE A C 1
ATOM 674 O O . ILE A 1 83 ? -13.105 4.503 12.840 1.00 45.22 83 ILE A O 1
ATOM 678 N N . GLY A 1 84 ? -13.848 5.596 14.662 1.00 37.31 84 GLY A N 1
ATOM 679 C CA . GLY A 1 84 ? -13.419 4.688 15.736 1.00 37.31 84 GLY A CA 1
ATOM 680 C C . GLY A 1 84 ? -12.643 3.404 15.377 1.00 37.31 84 GLY A C 1
ATOM 681 O O . GLY A 1 84 ? -13.229 2.380 15.042 1.00 37.31 84 GLY A O 1
ATOM 682 N N . SER A 1 85 ? -11.341 3.428 15.684 1.00 39.25 85 SER A N 1
ATOM 683 C CA . SER A 1 85 ? -10.443 2.299 16.007 1.00 39.25 85 SER A CA 1
ATOM 684 C C . SER A 1 85 ? -10.036 1.316 14.891 1.00 39.25 85 SER A C 1
ATOM 686 O O . SER A 1 85 ? -10.850 0.685 14.223 1.00 39.25 85 SER A O 1
ATOM 688 N N . PHE A 1 86 ? -8.719 1.097 14.755 1.00 48.34 86 PHE A N 1
ATOM 689 C CA . PHE A 1 86 ? -8.155 -0.014 13.984 1.00 48.34 86 PHE A CA 1
ATOM 690 C C . PHE A 1 86 ? -6.990 -0.679 14.704 1.00 48.34 86 PHE A C 1
ATOM 692 O O . PHE A 1 86 ? -6.143 -0.018 15.298 1.00 48.34 86 PHE A O 1
ATOM 699 N N . SER A 1 87 ? -6.929 -2.003 14.582 1.00 46.56 87 SER A N 1
ATOM 700 C CA . SER A 1 87 ? -5.826 -2.835 15.050 1.00 46.56 87 SER A CA 1
ATOM 701 C C . SER A 1 87 ? -4.862 -3.101 13.893 1.00 46.56 87 SER A C 1
ATOM 703 O O . SER A 1 87 ? -5.243 -3.695 12.882 1.00 46.56 87 SER A O 1
ATOM 705 N N . VAL A 1 88 ? -3.599 -2.695 14.044 1.00 48.38 88 VAL A N 1
ATOM 706 C CA . VAL A 1 88 ? -2.499 -3.145 13.181 1.00 48.38 88 VAL A CA 1
ATOM 707 C C . VAL A 1 88 ? -2.245 -4.620 13.494 1.00 48.38 88 VAL A C 1
ATOM 709 O O . VAL A 1 88 ? -1.534 -4.967 14.436 1.00 48.38 88 VAL A O 1
ATOM 712 N N . ARG A 1 89 ? -2.860 -5.527 12.728 1.00 46.81 89 ARG A N 1
ATOM 713 C CA . ARG A 1 89 ? -2.550 -6.957 12.832 1.00 46.81 89 ARG A CA 1
ATOM 714 C C . ARG A 1 89 ? -1.229 -7.239 12.127 1.00 46.81 89 ARG A C 1
ATOM 716 O O . ARG A 1 89 ? -1.197 -7.544 10.939 1.00 46.81 89 ARG A O 1
ATOM 723 N N . GLN A 1 90 ? -0.144 -7.220 12.893 1.00 47.06 90 GLN A N 1
ATOM 724 C CA . GLN A 1 90 ? 1.055 -7.987 12.563 1.00 47.06 90 GLN A CA 1
ATOM 725 C C . GLN A 1 90 ? 0.631 -9.460 12.429 1.00 47.06 90 GLN A C 1
ATOM 727 O O . GLN A 1 90 ? 0.219 -10.086 13.410 1.00 47.06 90 GLN A O 1
ATOM 732 N N . ARG A 1 91 ? 0.661 -10.029 11.216 1.00 40.97 91 ARG A N 1
ATOM 733 C CA . ARG A 1 91 ? 0.439 -11.471 11.040 1.00 40.97 91 ARG A CA 1
ATOM 734 C C . ARG A 1 91 ? 1.591 -12.207 11.725 1.00 40.97 91 ARG A C 1
ATOM 736 O O . ARG A 1 91 ? 2.648 -12.395 11.130 1.00 40.97 91 ARG A O 1
ATOM 743 N N . LYS A 1 92 ? 1.374 -12.672 12.960 1.00 48.16 92 LYS A N 1
ATOM 744 C CA . LYS A 1 92 ? 2.204 -13.730 13.544 1.00 48.16 92 LYS A CA 1
ATOM 745 C C . LYS A 1 92 ? 2.093 -14.937 12.618 1.00 48.16 92 LYS A C 1
ATOM 747 O O . LYS A 1 92 ? 1.028 -15.548 12.514 1.00 48.16 92 LYS A O 1
ATOM 752 N N . ARG A 1 93 ? 3.173 -15.245 11.897 1.00 47.28 93 ARG A N 1
ATOM 753 C CA . ARG A 1 93 ? 3.265 -16.478 11.115 1.00 47.28 93 ARG A CA 1
ATOM 754 C C . ARG A 1 93 ? 3.063 -17.646 12.076 1.00 47.28 93 ARG A C 1
ATOM 756 O O . ARG A 1 93 ? 3.760 -17.744 13.084 1.00 47.28 93 ARG A O 1
ATOM 763 N N . LYS A 1 94 ? 2.107 -18.524 11.773 1.00 51.75 94 LYS A N 1
ATOM 764 C CA . LYS A 1 94 ? 2.151 -19.874 12.332 1.00 51.75 94 LYS A CA 1
ATOM 765 C C . LYS A 1 94 ? 3.376 -20.559 11.712 1.00 51.75 94 LYS A C 1
ATOM 767 O O . LYS A 1 94 ? 3.578 -20.388 10.509 1.00 51.75 94 LYS A O 1
ATOM 772 N N . PRO A 1 95 ? 4.196 -21.275 12.493 1.00 51.00 95 PRO A N 1
ATOM 773 C CA . PRO A 1 95 ? 5.294 -22.055 11.941 1.00 51.00 95 PRO A CA 1
ATOM 774 C C . PRO A 1 95 ? 4.753 -23.010 10.873 1.00 51.00 95 PRO A C 1
ATOM 776 O O . PRO A 1 95 ? 3.888 -23.838 11.148 1.00 51.00 95 PRO A O 1
ATOM 779 N N . THR A 1 96 ? 5.221 -22.851 9.637 1.00 56.84 96 THR A N 1
ATOM 780 C CA . THR A 1 96 ? 4.737 -23.613 8.475 1.00 56.84 96 THR A CA 1
ATOM 781 C C . THR A 1 96 ? 5.335 -25.023 8.424 1.00 56.84 96 THR A C 1
ATOM 783 O O . THR A 1 96 ? 4.900 -25.851 7.629 1.00 56.84 96 THR A O 1
ATOM 786 N N . ARG A 1 97 ? 6.346 -25.321 9.252 1.00 58.62 97 ARG A N 1
ATOM 787 C CA . ARG A 1 97 ? 7.040 -26.612 9.279 1.00 58.62 97 ARG A CA 1
ATOM 788 C C . ARG A 1 97 ? 6.788 -27.327 10.602 1.00 58.62 97 ARG A C 1
ATOM 790 O O . ARG A 1 97 ? 7.009 -26.761 11.666 1.00 58.62 97 ARG A O 1
ATOM 797 N N . LEU A 1 98 ? 6.407 -28.607 10.528 1.00 59.94 98 LEU A N 1
ATOM 798 C CA . LEU A 1 98 ? 6.211 -29.488 11.692 1.00 59.94 98 LEU A CA 1
ATOM 799 C C . LEU A 1 98 ? 7.405 -29.467 12.669 1.00 59.94 98 LEU A C 1
ATOM 801 O O . LEU A 1 98 ? 7.212 -29.545 13.878 1.00 59.94 98 LEU A O 1
ATOM 805 N N . LYS A 1 99 ? 8.631 -29.317 12.145 1.00 59.41 99 LYS A N 1
ATOM 806 C CA . LYS A 1 99 ? 9.867 -29.254 12.943 1.00 59.41 99 LYS A CA 1
ATOM 807 C C . LYS A 1 99 ? 9.877 -28.079 13.927 1.00 59.41 99 LYS A C 1
ATOM 809 O O . LYS A 1 99 ? 10.291 -28.249 15.068 1.00 59.41 99 LYS A O 1
ATOM 814 N N . ASP A 1 100 ? 9.352 -26.930 13.513 1.00 59.78 100 ASP A N 1
ATOM 815 C CA . ASP A 1 100 ? 9.288 -25.728 14.348 1.00 59.78 100 ASP A CA 1
ATOM 816 C C . ASP A 1 100 ? 8.230 -25.879 15.459 1.00 59.78 100 ASP A C 1
ATOM 818 O O . ASP A 1 100 ? 8.366 -25.304 16.537 1.00 59.78 100 ASP A O 1
ATOM 822 N N . TYR A 1 101 ? 7.187 -26.686 15.219 1.00 60.28 101 TYR A N 1
ATOM 823 C CA . TYR A 1 101 ? 6.170 -27.025 16.221 1.00 60.28 101 TYR A CA 1
ATOM 824 C C . TYR A 1 101 ? 6.725 -27.984 17.283 1.00 60.28 101 TYR A C 1
ATOM 826 O O . TYR A 1 101 ? 6.474 -27.807 18.474 1.00 60.28 101 TYR A O 1
ATOM 834 N N . MET A 1 102 ? 7.522 -28.969 16.855 1.00 62.50 102 MET A N 1
ATOM 835 C CA . MET A 1 102 ? 8.144 -29.941 17.755 1.00 62.50 102 MET A CA 1
ATOM 836 C C . MET A 1 102 ? 9.221 -29.321 18.649 1.00 62.50 102 MET A C 1
ATOM 838 O O . MET A 1 102 ? 9.241 -29.596 19.845 1.00 62.50 102 MET A O 1
ATOM 842 N N . TRP A 1 103 ? 10.063 -28.437 18.104 1.00 61.38 103 TRP A N 1
ATOM 843 C CA . TRP A 1 103 ? 11.085 -27.743 18.894 1.00 61.38 103 TRP A CA 1
ATOM 844 C C . TRP A 1 103 ? 10.470 -26.869 19.995 1.00 61.38 103 TRP A C 1
ATOM 846 O O . TRP A 1 103 ? 10.960 -26.823 21.121 1.00 61.38 103 TRP A O 1
ATOM 856 N N . LYS A 1 104 ? 9.343 -26.214 19.693 1.00 59.66 104 LYS A N 1
ATOM 857 C CA . LYS A 1 104 ? 8.649 -25.359 20.657 1.00 59.66 104 LYS A CA 1
ATOM 858 C C . LYS A 1 104 ? 8.025 -26.156 21.811 1.00 59.66 104 LYS A C 1
ATOM 860 O O . LYS A 1 104 ? 8.095 -25.716 22.949 1.00 59.66 104 LYS A O 1
ATOM 865 N N . GLN A 1 105 ? 7.482 -27.340 21.526 1.00 59.69 105 GLN A N 1
ATOM 866 C CA . GLN A 1 105 ? 6.926 -28.241 22.544 1.00 59.69 105 GLN A CA 1
ATOM 867 C C . GLN A 1 105 ? 8.000 -28.846 23.460 1.00 59.69 105 GLN A C 1
ATOM 869 O O . GLN A 1 105 ? 7.738 -29.049 24.640 1.00 59.69 105 GLN A O 1
ATOM 874 N N . GLN A 1 106 ? 9.209 -29.110 22.949 1.00 55.94 106 GLN A N 1
ATOM 875 C CA . GLN A 1 106 ? 10.305 -29.615 23.784 1.00 55.94 106 GLN A CA 1
ATOM 876 C C . GLN A 1 106 ? 10.814 -28.557 24.770 1.00 55.94 106 GLN A C 1
ATOM 878 O O . GLN A 1 106 ? 11.030 -28.875 25.932 1.00 55.94 106 GLN A O 1
ATOM 883 N N . ASN A 1 107 ? 10.907 -27.293 24.352 1.00 60.25 107 ASN A N 1
ATOM 884 C CA . ASN A 1 107 ? 11.431 -26.226 25.213 1.00 60.25 107 ASN A CA 1
ATOM 885 C C . ASN A 1 107 ? 10.393 -25.621 26.175 1.00 60.25 107 ASN A C 1
ATOM 887 O O . ASN A 1 107 ? 10.771 -24.954 27.134 1.00 60.25 107 ASN A O 1
ATOM 891 N N . GLU A 1 108 ? 9.093 -25.807 25.924 1.00 58.62 108 GLU A N 1
ATOM 892 C CA . GLU A 1 108 ? 8.030 -25.381 26.849 1.00 58.62 108 GLU A CA 1
ATOM 893 C C . GLU A 1 108 ? 7.817 -26.380 28.005 1.00 58.62 108 GLU A C 1
ATOM 895 O O . GLU A 1 108 ? 7.270 -25.988 29.029 1.00 58.62 108 GLU A O 1
ATOM 900 N N . ASN A 1 109 ? 8.301 -27.624 27.885 1.00 57.16 109 ASN A N 1
ATOM 901 C CA . ASN A 1 109 ? 8.196 -28.653 28.930 1.00 57.16 109 ASN A CA 1
ATOM 902 C C . ASN A 1 109 ? 9.417 -28.730 29.872 1.00 57.16 109 ASN A C 1
ATOM 904 O O . ASN A 1 109 ? 9.399 -29.513 30.817 1.00 57.16 109 ASN A O 1
ATOM 908 N N . GLU A 1 110 ? 10.468 -27.939 29.631 1.00 53.22 110 GLU A N 1
ATOM 909 C CA . GLU A 1 110 ? 11.673 -27.870 30.482 1.00 53.22 110 GLU A CA 1
ATOM 910 C C . GLU A 1 110 ? 11.698 -26.632 31.409 1.00 53.22 110 GLU A C 1
ATOM 912 O O . GLU A 1 110 ? 12.757 -26.254 31.913 1.00 53.22 110 GLU A O 1
ATOM 917 N N . LYS A 1 111 ? 10.547 -25.986 31.654 1.00 47.31 111 LYS A N 1
ATOM 918 C CA . LYS A 1 111 ? 10.408 -24.874 32.612 1.00 47.31 111 LYS A CA 1
ATOM 919 C C . LYS A 1 111 ? 9.382 -25.143 33.699 1.00 47.31 111 LYS A C 1
ATOM 921 O O . LYS A 1 111 ? 8.288 -25.641 33.363 1.00 47.31 111 LYS A O 1
#

Secondary structure (DSSP, 8-state):
----PPPSEEEEES-TTT--EEEEEEGGG--EEEEPPP-TT-TTEEEEEETTEEEEEE-SSHHHHHHHHHHHHHHHHHHHHSSS--------PPPSSHHHHHHHHHHHS--

pLDDT: mean 73.0, std 17.25, range [33.81, 92.75]

Radius of gyration: 18.88 Å; chains: 1; bounding box: 28×57×56 Å

Foldseek 3Di:
DDPPQPDQWDFDAPDPPPSHTDDIGGLLQFQAKADDDDDPVAPLKIWTHGPVDIDIDHDPDVVRSCVVRVSSVVNVVVSCVVVPDDDPDPPPDDPPDPVVVVVVVVVVVVD

InterPro domains:
  IPR001849 Pleckstrin homology domain [PS50003] (1-77)
  IPR011993 PH-like domain superfamily [G3DSA:2.30.29.30] (1-109)